Protein AF-A0A9D8DSV6-F1 (afdb_monomer)

Foldseek 3Di:
DDDDDDDDDDDPDPPPDPPPPPPPPPPPPDPDDDDDDDPDDAPEEWEQAACVVVCVVVVH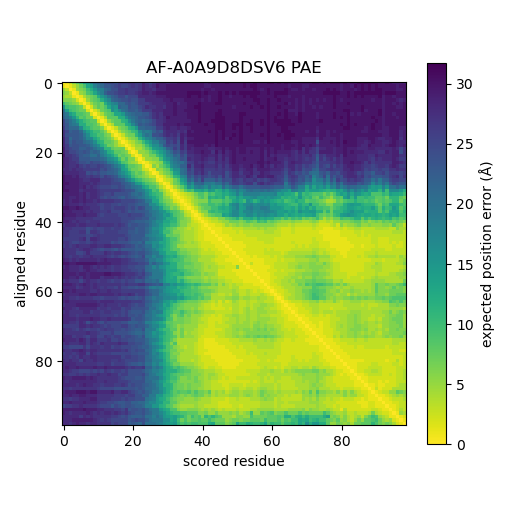DRCGDDPDDDDDPPGHYYYAYCYQAWDDDPPDIAHHGGD

Sec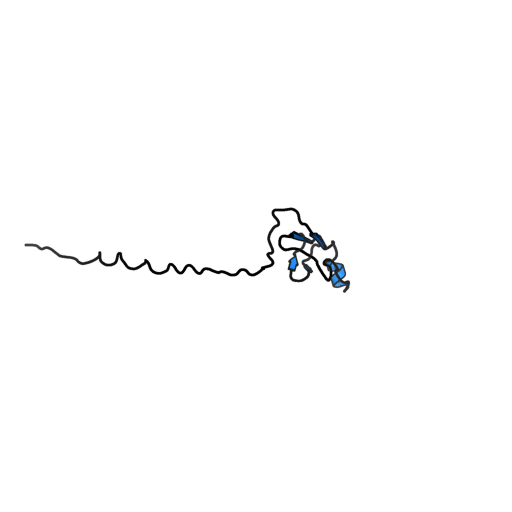ondary structure (DSSP, 8-state):
-------------SS-----------------------SS--SEEEEE-TTHHHHHHTT-----S-SS----TT--EEEEE-SSS-EEETTEEE-TT--

pLDDT: mean 74.99, std 18.42, range [40.0, 94.44]

Structure (mmCIF, N/CA/C/O backbone):
data_AF-A0A9D8DSV6-F1
#
_entry.id   AF-A0A9D8DSV6-F1
#
loop_
_atom_site.group_PDB
_atom_site.id
_atom_site.type_symbol
_atom_site.label_atom_id
_atom_site.label_alt_id
_atom_site.label_comp_id
_atom_site.label_asym_id
_atom_site.label_entity_id
_atom_site.label_seq_id
_atom_site.pdbx_PDB_ins_code
_atom_site.Cartn_x
_atom_site.Cartn_y
_atom_site.Cartn_z
_atom_site.occupancy
_atom_site.B_iso_or_equiv
_atom_site.auth_seq_id
_atom_site.auth_comp_id
_atom_site.auth_asym_id
_atom_site.auth_atom_id
_atom_site.pdbx_PDB_model_num
ATOM 1 N N . MET A 1 1 ? 46.993 32.602 71.306 1.00 40.28 1 MET A N 1
ATOM 2 C CA . MET A 1 1 ? 47.030 32.689 69.825 1.00 40.28 1 MET A CA 1
ATOM 3 C C . MET A 1 1 ? 47.203 31.282 69.268 1.00 40.28 1 MET A C 1
ATOM 5 O O . MET A 1 1 ? 47.972 30.573 69.905 1.00 40.28 1 MET A O 1
ATOM 9 N N . PRO A 1 2 ? 46.601 30.860 68.135 1.00 48.44 2 PRO A N 1
ATOM 10 C CA . PRO A 1 2 ? 45.555 31.458 67.279 1.00 48.44 2 PRO A CA 1
ATOM 11 C C . PRO A 1 2 ? 44.321 30.503 67.102 1.00 48.44 2 PRO A C 1
ATOM 13 O O . PRO A 1 2 ? 44.435 29.292 67.217 1.00 48.44 2 PRO A O 1
ATOM 16 N N . SER A 1 3 ? 43.082 31.009 67.148 1.00 44.53 3 SER A N 1
ATOM 17 C CA . SER A 1 3 ? 42.174 31.362 66.027 1.00 44.53 3 SER A CA 1
ATOM 18 C C . SER A 1 3 ? 41.251 30.236 65.516 1.00 44.53 3 SER A C 1
ATOM 20 O O . SER A 1 3 ? 41.681 29.321 64.820 1.00 44.53 3 SER A O 1
ATOM 22 N N . ALA A 1 4 ? 39.945 30.390 65.766 1.00 51.97 4 ALA A N 1
ATOM 23 C CA . ALA A 1 4 ? 38.886 29.772 64.965 1.00 51.97 4 ALA A CA 1
ATOM 24 C C . ALA A 1 4 ? 38.839 30.385 63.551 1.00 51.97 4 ALA A C 1
ATOM 26 O O . ALA A 1 4 ? 39.269 31.527 63.362 1.00 51.97 4 ALA A O 1
ATOM 27 N N . PRO A 1 5 ? 38.184 29.710 62.591 1.00 50.81 5 PRO A N 1
ATOM 28 C CA . PRO A 1 5 ? 37.123 30.433 61.893 1.00 50.81 5 PRO A CA 1
ATOM 29 C C . PRO A 1 5 ? 35.833 29.622 61.703 1.00 50.81 5 PRO A C 1
ATOM 31 O O . PRO A 1 5 ? 35.817 28.495 61.216 1.00 50.81 5 PRO A O 1
ATOM 34 N N . LYS A 1 6 ? 34.717 30.291 62.006 1.00 49.97 6 LYS A N 1
ATOM 35 C CA . LYS A 1 6 ? 33.372 29.974 61.520 1.00 49.97 6 LYS A CA 1
ATOM 36 C C . LYS A 1 6 ? 33.349 30.122 59.994 1.00 49.97 6 LYS A C 1
ATOM 38 O O . LYS A 1 6 ? 33.529 31.23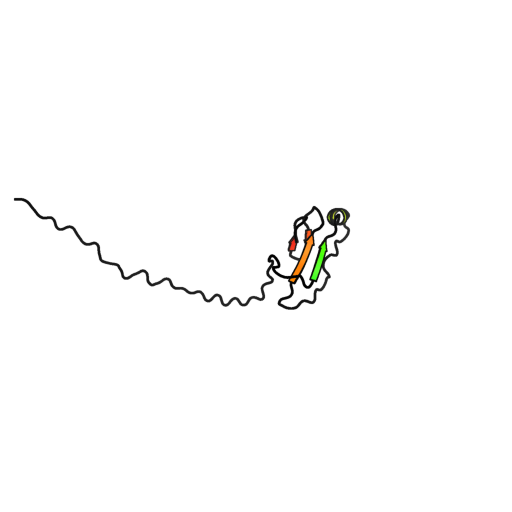2 59.496 1.00 49.97 6 LYS A O 1
ATOM 43 N N . ARG A 1 7 ? 33.044 29.053 59.255 1.00 47.78 7 ARG A N 1
ATOM 44 C CA . ARG A 1 7 ? 32.487 29.145 57.894 1.00 47.78 7 ARG A CA 1
ATOM 45 C C . ARG A 1 7 ? 31.333 28.143 57.786 1.00 47.78 7 ARG A C 1
ATOM 47 O O . ARG A 1 7 ? 31.548 26.949 57.845 1.00 47.78 7 ARG A O 1
ATOM 54 N N . LEU A 1 8 ? 30.086 28.577 57.942 1.00 47.34 8 LEU A N 1
ATOM 55 C CA . LEU A 1 8 ? 29.270 29.296 56.956 1.00 47.34 8 LEU A CA 1
ATOM 56 C C . LEU A 1 8 ? 28.362 28.308 56.201 1.00 47.34 8 LEU A C 1
ATOM 58 O O . LEU A 1 8 ? 28.718 27.783 55.156 1.00 47.34 8 LEU A O 1
ATOM 62 N N . ARG A 1 9 ? 27.154 28.140 56.753 1.00 50.00 9 ARG A N 1
ATOM 63 C CA . ARG A 1 9 ? 25.878 28.194 56.020 1.00 50.00 9 ARG A CA 1
ATOM 64 C C . ARG A 1 9 ? 25.813 27.432 54.688 1.00 50.00 9 ARG A C 1
ATOM 66 O O . ARG A 1 9 ? 25.800 28.083 53.652 1.00 50.00 9 ARG A O 1
ATOM 73 N N . ARG A 1 10 ? 25.656 26.107 54.688 1.00 43.78 10 ARG A N 1
ATOM 74 C CA . ARG A 1 10 ? 25.123 25.379 53.514 1.00 43.78 10 ARG A CA 1
ATOM 75 C C . ARG A 1 10 ? 24.388 24.107 53.928 1.00 43.78 10 ARG A C 1
ATOM 77 O O . ARG A 1 10 ? 24.919 23.019 53.786 1.00 43.78 10 ARG A O 1
ATOM 84 N N . ALA A 1 11 ? 23.180 24.256 54.455 1.00 40.78 11 ALA A N 1
ATOM 85 C CA . ALA A 1 11 ? 22.187 23.179 54.462 1.00 40.78 11 ALA A CA 1
ATOM 86 C C . ALA A 1 11 ? 20.780 23.770 54.664 1.00 40.78 11 ALA A C 1
ATOM 88 O O . ALA A 1 11 ? 20.007 23.318 55.498 1.00 40.78 11 ALA A O 1
ATOM 89 N N . VAL A 1 12 ? 20.474 24.853 53.945 1.00 43.34 12 VAL A N 1
ATOM 90 C CA . VAL A 1 12 ? 19.092 25.295 53.725 1.00 43.34 12 VAL A CA 1
ATOM 91 C C . VAL A 1 12 ? 18.767 24.946 52.279 1.00 43.34 12 VAL A C 1
ATOM 93 O O . VAL A 1 12 ? 19.614 25.158 51.415 1.00 43.34 12 VAL A O 1
ATOM 96 N N . ALA A 1 13 ? 17.542 24.463 52.062 1.00 40.00 13 ALA A N 1
ATOM 97 C CA . ALA A 1 13 ? 16.902 24.124 50.787 1.00 40.00 13 ALA A CA 1
ATOM 98 C C . ALA A 1 13 ? 16.915 22.634 50.393 1.00 40.00 13 ALA A C 1
ATOM 100 O O . ALA A 1 13 ? 17.301 22.271 49.290 1.00 40.00 13 ALA A O 1
ATOM 101 N N . ALA A 1 14 ? 16.390 21.778 51.275 1.00 43.72 14 ALA A N 1
ATOM 102 C CA . ALA A 1 14 ? 15.918 20.432 50.930 1.00 43.72 14 ALA A CA 1
ATOM 103 C C . ALA A 1 14 ? 14.384 20.367 50.706 1.00 43.72 14 ALA A C 1
ATOM 105 O O . ALA A 1 14 ? 13.784 19.321 50.914 1.00 43.72 14 ALA A O 1
ATOM 106 N N . VAL A 1 15 ? 13.712 21.475 50.339 1.00 49.78 15 VAL A N 1
ATOM 107 C CA . VAL A 1 15 ? 12.226 21.555 50.362 1.00 49.78 15 VAL A CA 1
ATOM 108 C C . VAL A 1 15 ? 11.583 22.116 49.075 1.00 49.78 15 VAL A C 1
ATOM 110 O O . VAL A 1 15 ? 10.390 22.375 49.053 1.00 49.78 15 VAL A O 1
ATOM 113 N N . ALA A 1 16 ? 12.289 22.270 47.951 1.00 44.09 16 ALA A N 1
ATOM 114 C CA . ALA A 1 16 ? 11.668 22.892 46.766 1.00 44.09 16 ALA A CA 1
ATOM 115 C C . ALA A 1 16 ? 12.024 22.241 45.422 1.00 44.09 16 ALA A C 1
ATOM 117 O O . ALA A 1 16 ? 12.509 22.912 44.518 1.00 44.09 16 ALA A O 1
ATOM 118 N N . LEU A 1 17 ? 11.738 20.944 45.261 1.00 44.19 17 LEU A N 1
ATOM 119 C CA . LEU A 1 17 ? 11.612 20.353 43.918 1.00 44.19 17 LEU A CA 1
ATOM 120 C C . LEU A 1 17 ? 10.480 19.311 43.822 1.00 44.19 17 LEU A C 1
ATOM 122 O O . LEU A 1 17 ? 10.557 18.355 43.062 1.00 44.19 17 LEU A O 1
ATOM 126 N N . ALA A 1 18 ? 9.413 19.510 44.601 1.00 49.12 18 ALA A N 1
ATOM 127 C CA . ALA A 1 18 ? 8.201 18.684 44.618 1.00 49.12 18 ALA A CA 1
ATOM 128 C C . ALA A 1 18 ? 7.057 19.309 43.792 1.00 49.12 18 ALA A C 1
ATOM 130 O O . ALA A 1 18 ? 5.912 19.338 44.230 1.00 49.12 18 ALA A O 1
ATOM 131 N N . GLY A 1 19 ? 7.364 19.879 42.623 1.00 45.84 19 GLY A N 1
ATOM 132 C CA . GLY A 1 19 ? 6.431 20.777 41.932 1.00 45.84 19 GLY A CA 1
ATOM 133 C C . GLY A 1 19 ? 6.410 20.687 40.414 1.00 45.84 19 GLY A C 1
ATOM 134 O O . GLY A 1 19 ? 6.125 21.694 39.782 1.00 45.84 19 GLY A O 1
ATOM 135 N N . LEU A 1 20 ? 6.717 19.533 39.815 1.00 47.12 20 LEU A N 1
ATOM 136 C CA . LEU A 1 20 ? 6.516 19.346 38.371 1.00 47.12 20 LEU A CA 1
ATOM 137 C C . LEU A 1 20 ? 5.961 17.951 38.036 1.00 47.12 20 LEU A C 1
ATOM 139 O O . LEU A 1 20 ? 6.357 17.309 37.071 1.00 47.12 20 LEU A O 1
ATOM 143 N N . LEU A 1 21 ? 5.017 17.485 38.861 1.00 51.47 21 LEU A N 1
ATOM 144 C CA . LEU A 1 21 ? 4.075 16.420 38.508 1.00 51.47 21 LEU A CA 1
ATOM 145 C C . LEU A 1 21 ? 2.899 17.054 37.747 1.00 51.47 21 LEU A C 1
ATOM 147 O O . LEU A 1 21 ? 1.811 17.250 38.281 1.00 51.47 21 LEU A O 1
ATOM 151 N N . SER A 1 22 ? 3.125 17.421 36.490 1.00 55.59 22 SER A N 1
ATOM 152 C CA . SER A 1 22 ? 2.041 17.693 35.545 1.00 55.59 22 SER A CA 1
ATOM 153 C C . SER A 1 22 ? 1.796 16.411 34.764 1.00 55.59 22 SER A C 1
ATOM 155 O O . SER A 1 22 ? 2.274 16.245 33.645 1.00 55.59 22 SER A O 1
ATOM 157 N N . THR A 1 23 ? 1.087 15.466 35.379 1.00 57.94 23 THR A N 1
ATOM 158 C CA . THR A 1 23 ? 0.481 14.340 34.664 1.00 57.94 23 THR A CA 1
ATOM 159 C C . THR A 1 23 ? -0.532 14.911 33.676 1.00 57.94 23 THR A C 1
ATOM 161 O O . THR A 1 23 ? -1.699 15.115 34.008 1.00 57.94 23 THR A O 1
ATOM 164 N N . GLY A 1 24 ? -0.068 15.231 32.468 1.00 52.28 24 GLY A N 1
ATOM 165 C CA . GLY A 1 24 ? -0.931 15.453 31.324 1.00 52.28 24 GLY A CA 1
ATOM 166 C C . GLY A 1 24 ? -1.642 14.142 31.042 1.00 52.28 24 GLY A C 1
ATOM 167 O O . GLY A 1 24 ? -1.075 13.243 30.426 1.00 52.28 24 GLY A O 1
ATOM 168 N N . VAL A 1 25 ? -2.870 14.011 31.535 1.00 62.44 25 VAL A N 1
ATOM 169 C CA . VAL A 1 25 ? -3.795 12.991 31.053 1.00 62.44 25 VAL A CA 1
ATOM 170 C C . VAL A 1 25 ? -4.114 13.371 29.612 1.00 62.44 25 VAL A C 1
ATOM 172 O O . VAL A 1 25 ? -5.010 14.165 29.338 1.00 62.44 25 VAL A O 1
ATOM 175 N N . ALA A 1 26 ? -3.318 12.846 28.684 1.00 59.69 26 ALA A N 1
ATOM 176 C CA . ALA A 1 26 ? -3.604 12.886 27.263 1.00 59.69 26 ALA A CA 1
ATOM 177 C C . ALA A 1 26 ? -4.742 11.893 26.989 1.00 59.69 26 ALA A C 1
ATOM 179 O O . ALA A 1 26 ? -4.522 10.773 26.538 1.00 59.69 26 ALA A O 1
ATOM 180 N N . CYS A 1 27 ? -5.978 12.289 27.301 1.00 62.38 27 CYS A N 1
ATOM 181 C CA . CYS A 1 27 ? -7.171 11.630 26.772 1.00 62.38 27 CYS A CA 1
ATOM 182 C C . CYS A 1 27 ? -7.321 12.023 25.297 1.00 62.38 27 CYS A C 1
ATOM 184 O O . CYS A 1 27 ? -8.144 12.856 24.933 1.00 62.38 27 CYS A O 1
ATOM 186 N N . GLY A 1 28 ? -6.461 11.456 24.455 1.00 57.44 28 GLY A N 1
ATOM 187 C CA . GLY A 1 28 ? -6.581 11.484 23.005 1.00 57.44 28 GLY A CA 1
ATOM 188 C C . GLY A 1 28 ? -7.047 10.119 22.530 1.00 57.44 28 GLY A C 1
ATOM 189 O O . GLY A 1 28 ? -6.243 9.341 22.031 1.00 57.44 28 GLY A O 1
ATOM 190 N N . GLY A 1 29 ? -8.329 9.809 22.718 1.00 57.38 29 GLY A N 1
ATOM 191 C CA . GLY A 1 29 ? -8.977 8.690 22.033 1.00 57.38 29 GLY A CA 1
ATOM 192 C C . GLY A 1 29 ? -9.223 9.077 20.581 1.00 57.38 29 GLY A C 1
ATOM 193 O O . GLY A 1 29 ? -10.357 9.319 20.191 1.00 57.38 29 GLY A O 1
ATOM 194 N N . ALA A 1 30 ? -8.151 9.260 19.818 1.00 57.78 30 ALA A N 1
ATOM 195 C CA . ALA A 1 30 ? -8.248 9.379 18.379 1.00 57.78 30 ALA A CA 1
ATOM 196 C C . ALA A 1 30 ? -8.208 7.955 17.829 1.00 57.78 30 ALA A C 1
ATOM 198 O O . ALA A 1 30 ? -7.230 7.239 18.072 1.00 57.78 30 ALA A O 1
ATOM 199 N N . ASP A 1 31 ? -9.263 7.557 17.115 1.00 57.62 31 ASP A N 1
ATOM 200 C CA . ASP A 1 31 ? -9.266 6.376 16.254 1.00 57.62 31 ASP A CA 1
ATOM 201 C C . ASP A 1 31 ? -8.172 6.576 15.198 1.00 57.62 31 ASP A C 1
ATOM 203 O O . ASP A 1 31 ? -8.376 7.135 14.122 1.00 57.62 31 ASP A O 1
ATOM 207 N N . THR A 1 32 ? -6.945 6.243 15.580 1.00 61.47 32 THR A N 1
ATOM 208 C CA . THR A 1 32 ? -5.745 6.473 14.790 1.00 61.47 32 THR A CA 1
ATOM 209 C C . THR A 1 32 ? -5.453 5.199 14.035 1.00 61.47 32 THR A C 1
ATOM 211 O O . THR A 1 32 ? -5.222 4.145 14.626 1.00 61.47 32 THR A O 1
ATOM 214 N N . PHE A 1 33 ? -5.456 5.300 12.708 1.00 63.78 33 PHE A N 1
ATOM 215 C CA . PHE A 1 33 ? -4.897 4.258 11.868 1.00 63.78 33 PHE A CA 1
ATOM 216 C C . PHE A 1 33 ? -3.398 4.152 12.179 1.00 63.78 33 PHE A C 1
ATOM 218 O O . PHE A 1 33 ? -2.663 5.138 12.075 1.00 63.78 33 PHE A O 1
ATOM 225 N N . ARG A 1 34 ? -2.947 2.975 12.620 1.00 67.62 34 ARG A N 1
ATOM 226 C CA . ARG A 1 34 ? -1.552 2.717 12.992 1.00 67.62 34 ARG A CA 1
ATOM 227 C C . ARG A 1 34 ? -0.915 1.820 11.944 1.00 67.62 34 ARG A C 1
ATOM 229 O O . ARG A 1 34 ? -1.395 0.720 11.713 1.00 67.62 34 ARG A O 1
ATOM 236 N N . VAL A 1 35 ? 0.200 2.272 11.379 1.00 71.12 35 VAL A N 1
ATOM 237 C CA . VAL A 1 35 ? 1.099 1.418 10.596 1.00 71.12 35 VAL A CA 1
ATOM 238 C C . VAL A 1 35 ? 2.089 0.792 11.576 1.00 71.12 35 VAL A C 1
ATOM 240 O O . VAL A 1 35 ? 2.816 1.511 12.264 1.00 71.12 35 VAL A O 1
ATOM 243 N N . ALA A 1 36 ? 2.076 -0.531 11.700 1.00 70.69 36 ALA A N 1
ATOM 244 C CA . ALA A 1 36 ? 2.969 -1.288 12.569 1.00 70.69 36 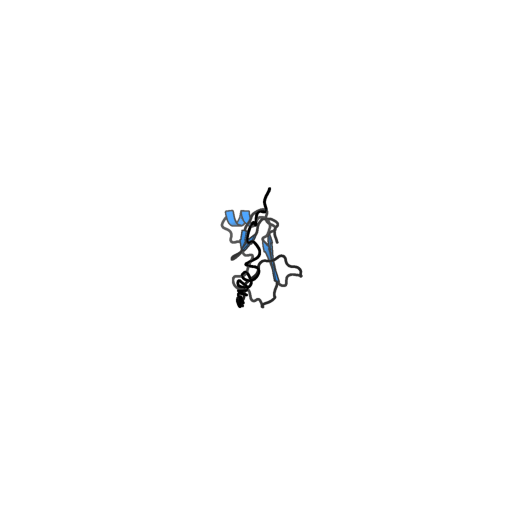ALA A CA 1
ATOM 245 C C . ALA A 1 36 ? 3.259 -2.652 11.938 1.00 70.69 36 ALA A C 1
ATOM 247 O O . ALA A 1 36 ? 2.441 -3.152 11.168 1.00 70.69 36 ALA A O 1
ATOM 248 N N . ALA A 1 37 ? 4.396 -3.255 12.296 1.00 67.25 37 ALA A N 1
ATOM 249 C CA . ALA A 1 37 ? 4.645 -4.653 11.971 1.00 67.25 37 ALA A CA 1
ATOM 250 C C . ALA A 1 37 ? 3.526 -5.509 12.582 1.00 67.25 37 ALA A C 1
ATOM 252 O O . ALA A 1 37 ? 3.177 -5.339 13.754 1.00 67.25 37 ALA A O 1
ATOM 253 N N . ALA A 1 38 ? 2.925 -6.375 11.771 1.00 66.00 38 ALA A N 1
ATOM 254 C CA . ALA A 1 38 ? 1.840 -7.222 12.225 1.00 66.00 38 ALA A CA 1
ATOM 255 C C . ALA A 1 38 ? 2.407 -8.412 13.013 1.00 66.00 38 ALA A C 1
ATOM 257 O O . ALA A 1 38 ? 3.057 -9.290 12.454 1.00 66.00 38 ALA A O 1
ATOM 258 N N . ASP A 1 39 ? 2.117 -8.468 14.315 1.00 72.12 39 ASP A N 1
ATOM 259 C CA . ASP A 1 39 ? 2.442 -9.624 15.170 1.00 72.12 39 ASP A CA 1
ATOM 260 C C . ASP A 1 39 ? 1.442 -10.790 14.995 1.00 72.12 39 ASP A C 1
ATOM 262 O O . ASP A 1 39 ? 1.532 -11.819 15.668 1.00 72.12 39 ASP A O 1
ATOM 266 N N . ARG A 1 40 ? 0.449 -10.621 14.114 1.00 81.38 40 ARG A N 1
ATOM 267 C CA . ARG A 1 40 ? -0.614 -11.586 13.820 1.00 81.38 40 ARG A CA 1
ATOM 268 C C . ARG A 1 40 ? -0.879 -11.663 12.321 1.00 81.38 40 ARG A C 1
ATOM 270 O O . ARG A 1 40 ? -0.545 -10.742 11.585 1.00 81.38 40 ARG A O 1
ATOM 277 N N . GLU A 1 41 ? -1.530 -12.739 11.893 1.00 87.25 41 GLU A N 1
ATOM 278 C CA . GLU A 1 41 ? -1.923 -12.916 10.496 1.00 87.25 41 GLU A CA 1
ATOM 279 C C . GLU A 1 41 ? -2.866 -11.794 10.022 1.00 87.25 41 GLU A C 1
ATOM 281 O O . GLU A 1 41 ? -3.727 -11.337 10.783 1.00 87.25 41 GLU A O 1
ATOM 286 N N . ALA A 1 42 ? -2.672 -11.347 8.777 1.00 90.44 42 ALA A N 1
ATOM 287 C CA . ALA A 1 42 ? -3.475 -10.309 8.146 1.00 90.44 42 ALA A CA 1
ATOM 288 C C . ALA A 1 42 ? -4.849 -10.830 7.714 1.00 90.44 42 ALA A C 1
ATOM 290 O O . ALA A 1 42 ? -4.959 -11.900 7.112 1.00 90.44 42 ALA A O 1
ATOM 291 N N . ASP A 1 43 ? -5.884 -10.035 7.977 1.00 93.31 43 ASP A N 1
ATOM 292 C CA . ASP A 1 43 ? -7.262 -10.332 7.578 1.00 93.31 43 ASP A CA 1
ATOM 293 C C . ASP A 1 43 ? -7.485 -10.003 6.095 1.00 93.31 43 ASP A C 1
ATOM 295 O O . ASP A 1 43 ? -8.262 -10.664 5.406 1.00 93.31 43 ASP A O 1
ATOM 299 N N . LEU A 1 44 ? -6.767 -8.994 5.591 1.00 92.44 44 LEU A N 1
ATOM 300 C CA . LEU A 1 44 ? -6.794 -8.558 4.199 1.00 92.44 44 LEU A CA 1
ATOM 301 C C . LEU A 1 44 ? -5.366 -8.424 3.678 1.00 92.44 44 LEU A C 1
ATOM 303 O O . LEU A 1 44 ? -4.524 -7.798 4.319 1.00 92.44 44 LEU A O 1
ATOM 307 N N . ARG A 1 45 ? -5.105 -8.999 2.501 1.00 92.75 45 ARG A N 1
ATOM 308 C CA . ARG A 1 45 ? -3.787 -8.983 1.859 1.00 92.75 45 ARG A CA 1
ATOM 309 C C . ARG A 1 45 ? -3.878 -8.411 0.457 1.00 92.75 45 ARG A C 1
ATOM 311 O O . ARG A 1 45 ? -4.681 -8.876 -0.351 1.00 92.75 45 ARG A O 1
ATOM 318 N N . PHE A 1 46 ? -2.997 -7.468 0.165 1.00 92.69 46 PHE A N 1
ATOM 319 C CA . PHE A 1 46 ? -2.839 -6.863 -1.148 1.00 92.69 46 PHE A CA 1
ATOM 320 C C . PHE A 1 46 ? -1.385 -6.989 -1.589 1.00 92.69 46 PHE A C 1
ATOM 322 O O . PHE A 1 46 ? -0.469 -6.861 -0.779 1.00 92.69 46 PHE A O 1
ATOM 329 N N . VAL A 1 47 ? -1.16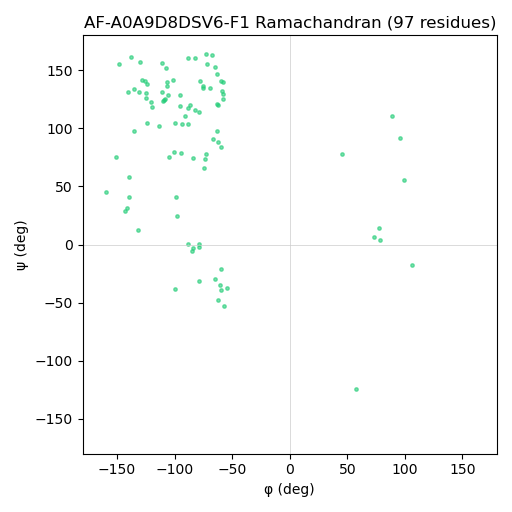8 -7.274 -2.871 1.00 93.50 47 VAL A N 1
ATOM 330 C CA . VAL A 1 47 ? 0.173 -7.478 -3.425 1.00 93.50 47 VAL A CA 1
ATOM 331 C C . VAL A 1 47 ? 0.372 -6.528 -4.590 1.00 93.50 47 VAL A C 1
ATOM 333 O O . VAL A 1 47 ? -0.420 -6.531 -5.531 1.00 93.50 47 VAL A O 1
ATOM 336 N N . ILE A 1 48 ? 1.445 -5.744 -4.538 1.00 93.25 48 ILE A N 1
ATOM 337 C CA . ILE A 1 48 ? 1.938 -4.994 -5.691 1.00 93.25 48 ILE A CA 1
ATOM 338 C C . ILE A 1 48 ? 2.788 -5.964 -6.517 1.00 93.25 48 ILE A C 1
ATOM 340 O O . ILE A 1 48 ? 3.785 -6.463 -5.992 1.00 93.25 48 ILE A O 1
ATOM 344 N N . PRO A 1 49 ? 2.393 -6.296 -7.758 1.00 92.94 49 PRO A N 1
ATOM 345 C CA . PRO A 1 49 ? 3.091 -7.305 -8.541 1.00 92.94 49 PRO A CA 1
ATOM 346 C C . PRO A 1 49 ? 4.456 -6.798 -9.036 1.00 92.94 49 PRO A C 1
ATOM 348 O O . PRO A 1 49 ? 4.628 -5.592 -9.236 1.00 92.94 49 PRO A O 1
ATOM 351 N N . PRO A 1 50 ? 5.410 -7.704 -9.316 1.00 93.94 50 PRO A N 1
ATOM 352 C CA . PRO A 1 50 ? 6.654 -7.328 -9.978 1.00 93.94 50 PRO A CA 1
ATOM 353 C C . PRO A 1 50 ? 6.365 -6.678 -11.336 1.00 93.94 50 PRO A C 1
ATOM 355 O O . PRO A 1 50 ? 5.468 -7.111 -12.065 1.00 93.94 50 PRO A O 1
ATOM 358 N N . GLY A 1 51 ? 7.115 -5.630 -11.679 1.00 92.44 51 GLY A N 1
ATOM 359 C CA . GLY A 1 51 ? 6.914 -4.868 -12.913 1.00 92.44 51 GLY A CA 1
ATOM 360 C C . GLY A 1 51 ? 5.748 -3.875 -12.856 1.00 92.44 51 GLY A C 1
ATOM 361 O O . GLY A 1 51 ? 5.477 -3.206 -13.857 1.00 92.44 51 GLY A O 1
ATOM 362 N N . ALA A 1 52 ? 5.078 -3.719 -11.704 1.00 92.31 52 ALA A N 1
ATOM 363 C CA . ALA A 1 52 ? 4.088 -2.658 -11.489 1.00 92.31 52 ALA A CA 1
ATOM 364 C C . ALA A 1 52 ? 4.681 -1.279 -11.791 1.00 92.31 52 ALA A C 1
ATOM 366 O O . ALA A 1 52 ? 4.030 -0.422 -12.384 1.00 92.31 52 ALA A O 1
ATOM 367 N N . GLY A 1 53 ? 5.948 -1.080 -11.452 1.00 90.00 53 GLY A N 1
ATOM 368 C CA . GLY A 1 53 ? 6.688 0.103 -11.813 1.00 90.00 53 GLY A CA 1
ATOM 369 C C . GLY A 1 53 ? 6.738 0.352 -13.318 1.00 90.00 53 GLY A C 1
ATOM 370 O O . GLY A 1 53 ? 6.366 1.423 -13.791 1.00 90.00 53 GLY A O 1
ATOM 371 N N . GLU A 1 54 ? 7.160 -0.641 -14.087 1.00 93.31 54 GLU A N 1
ATOM 372 C CA . GLU A 1 54 ? 7.219 -0.509 -15.542 1.00 93.31 54 GLU A CA 1
ATOM 373 C C . GLU A 1 54 ? 5.832 -0.228 -16.137 1.00 93.31 54 GLU A C 1
ATOM 375 O O . GLU A 1 54 ? 5.721 0.531 -17.098 1.00 93.31 54 GLU A O 1
ATOM 380 N N . ALA A 1 55 ? 4.773 -0.806 -15.560 1.00 89.56 55 ALA A N 1
ATOM 381 C CA . ALA A 1 55 ? 3.390 -0.505 -15.923 1.00 89.56 55 ALA A CA 1
ATOM 382 C C . ALA A 1 55 ? 3.036 0.966 -15.654 1.00 89.56 55 ALA A C 1
ATOM 384 O O . ALA A 1 55 ? 2.556 1.657 -16.556 1.00 89.56 55 ALA A O 1
ATOM 385 N N . ALA A 1 56 ? 3.374 1.486 -14.472 1.00 88.12 56 ALA A N 1
ATOM 386 C CA . ALA A 1 56 ? 3.176 2.896 -14.145 1.00 88.12 56 ALA A CA 1
ATOM 387 C C . ALA A 1 56 ? 3.935 3.838 -15.091 1.00 88.12 56 ALA A C 1
ATOM 389 O O . ALA A 1 56 ? 3.382 4.855 -15.510 1.00 88.12 56 ALA A O 1
ATOM 390 N N . ASP A 1 57 ? 5.164 3.494 -15.487 1.00 90.50 57 ASP A N 1
ATOM 391 C CA . ASP A 1 57 ? 5.952 4.298 -16.434 1.00 90.50 57 ASP A CA 1
ATOM 392 C C . ASP A 1 57 ? 5.306 4.350 -17.826 1.00 90.50 57 ASP A C 1
ATOM 394 O O . ASP A 1 57 ? 5.432 5.345 -18.543 1.00 90.50 57 ASP A O 1
ATOM 398 N N . ARG A 1 58 ? 4.577 3.293 -18.204 1.00 93.88 58 ARG A N 1
ATOM 399 C CA . ARG A 1 58 ? 3.756 3.246 -19.425 1.00 93.88 58 ARG A CA 1
ATOM 400 C C . ARG A 1 58 ? 2.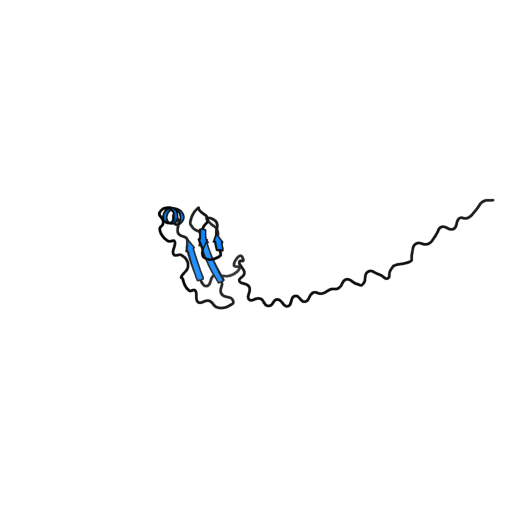418 3.978 -19.281 1.00 93.88 58 ARG A C 1
ATOM 402 O O . ARG A 1 58 ? 1.670 4.063 -20.253 1.00 93.88 58 ARG A O 1
ATOM 409 N N . GLY A 1 59 ? 2.113 4.519 -18.102 1.00 89.69 59 GLY A N 1
ATOM 410 C CA . GLY A 1 59 ? 0.835 5.156 -17.788 1.00 89.69 59 GLY A CA 1
ATOM 411 C C . GLY A 1 59 ? -0.299 4.163 -17.520 1.00 89.69 59 GLY A C 1
ATOM 412 O O . GLY A 1 59 ? -1.463 4.56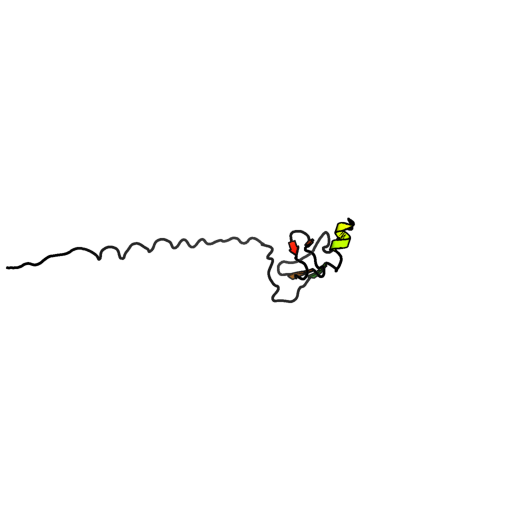3 -17.520 1.00 89.69 59 GLY A O 1
ATOM 413 N N . GLU A 1 60 ? 0.013 2.881 -17.310 1.00 88.44 60 GLU A N 1
ATOM 414 C CA . GLU A 1 60 ? -0.972 1.882 -16.900 1.00 88.44 60 GLU A CA 1
ATOM 415 C C . GLU A 1 60 ? -1.300 2.070 -15.407 1.00 88.44 60 GLU A C 1
ATOM 417 O O . GLU A 1 60 ? -0.392 2.257 -14.589 1.00 88.44 60 GLU A O 1
ATOM 422 N N . PRO A 1 61 ? -2.585 2.040 -15.015 1.00 81.06 61 PRO A N 1
ATOM 423 C CA . PRO A 1 61 ? -2.963 2.163 -13.615 1.00 81.06 61 PRO A CA 1
ATOM 424 C C . PRO A 1 61 ? -2.552 0.913 -12.826 1.00 81.06 61 PRO A C 1
ATOM 426 O O . PRO A 1 61 ? -2.823 -0.213 -13.240 1.00 81.06 61 PRO A O 1
ATOM 429 N N . ILE A 1 62 ? -1.953 1.118 -11.651 1.00 79.44 62 ILE A N 1
ATOM 430 C CA . ILE A 1 62 ? -1.718 0.055 -10.668 1.00 79.44 62 ILE A CA 1
ATOM 431 C C . ILE A 1 62 ? -2.955 -0.033 -9.762 1.00 79.44 62 ILE A C 1
ATOM 433 O O . ILE A 1 62 ? -3.139 0.806 -8.880 1.00 79.44 62 ILE A O 1
ATOM 437 N N . ASP A 1 63 ? -3.802 -1.041 -9.976 1.00 81.75 63 ASP A N 1
ATOM 438 C CA . ASP A 1 63 ? -5.029 -1.269 -9.197 1.00 81.75 63 ASP A CA 1
ATOM 439 C C . ASP A 1 63 ? -4.813 -2.371 -8.146 1.00 81.75 63 ASP A C 1
ATOM 441 O O . ASP A 1 63 ? -5.110 -3.545 -8.366 1.00 81.75 63 ASP A O 1
ATOM 445 N N . VAL A 1 64 ? -4.183 -2.001 -7.025 1.00 85.94 64 VAL A N 1
ATOM 446 C CA . VAL A 1 64 ? -3.852 -2.929 -5.922 1.00 85.94 64 VAL A CA 1
ATOM 447 C C . VAL A 1 64 ? -4.855 -2.829 -4.775 1.00 85.94 64 VAL A C 1
ATOM 449 O O . VAL A 1 64 ? -5.204 -3.847 -4.180 1.00 85.94 64 VAL A O 1
ATOM 452 N N . LEU A 1 65 ? -5.323 -1.617 -4.458 1.00 87.56 65 LEU A N 1
ATOM 453 C CA . LEU A 1 65 ? -6.343 -1.387 -3.437 1.00 87.56 65 LEU A CA 1
ATOM 454 C C . LEU A 1 65 ? -7.676 -1.021 -4.088 1.00 87.56 65 LEU A C 1
ATOM 456 O O . LEU A 1 65 ? -7.698 -0.147 -4.954 1.00 87.56 65 LEU A O 1
ATOM 460 N N . PRO A 1 66 ? -8.796 -1.592 -3.615 1.00 87.25 66 PRO A N 1
ATOM 461 C CA . PRO A 1 66 ? -10.105 -1.218 -4.116 1.00 87.25 66 PRO A CA 1
ATOM 462 C C . PRO A 1 66 ? -10.422 0.242 -3.774 1.00 87.25 66 PRO A C 1
ATOM 464 O O . PRO A 1 66 ? -10.008 0.770 -2.741 1.00 87.25 66 PRO A O 1
ATOM 467 N N . ALA A 1 67 ? -11.260 0.872 -4.599 1.00 86.94 67 ALA A N 1
ATOM 468 C CA . ALA A 1 67 ? -11.741 2.237 -4.366 1.00 86.94 67 ALA A CA 1
ATOM 469 C C . ALA A 1 67 ? -12.517 2.399 -3.044 1.00 86.94 67 ALA A C 1
ATOM 471 O O . ALA A 1 67 ? -12.687 3.508 -2.539 1.00 86.94 67 ALA A O 1
ATOM 472 N N . THR A 1 68 ? -13.036 1.306 -2.488 1.00 89.50 68 THR A N 1
ATOM 473 C CA . THR A 1 68 ? -13.709 1.278 -1.190 1.00 89.50 68 THR A CA 1
ATOM 474 C C . THR A 1 68 ? -13.300 0.013 -0.458 1.00 89.50 68 THR A C 1
ATOM 476 O O . THR A 1 68 ? -13.356 -1.077 -1.024 1.00 89.50 68 THR A O 1
ATOM 479 N N . LEU A 1 69 ? -12.898 0.170 0.800 1.00 88.69 69 LEU A N 1
ATOM 480 C CA . LEU A 1 69 ? -12.493 -0.923 1.667 1.00 88.69 69 LEU A CA 1
ATOM 481 C C . LEU A 1 69 ? -13.425 -0.959 2.883 1.00 88.69 69 LEU A C 1
ATOM 483 O O . LEU A 1 69 ? -13.503 0.017 3.626 1.00 88.69 69 LEU A O 1
ATOM 487 N N . ASP A 1 70 ? -14.147 -2.066 3.056 1.00 91.62 70 ASP A N 1
ATOM 488 C CA . ASP A 1 70 ? -15.010 -2.306 4.217 1.00 91.62 70 ASP A CA 1
ATOM 489 C C . ASP A 1 70 ? -14.214 -3.089 5.268 1.00 91.62 70 ASP A C 1
ATOM 491 O O . ASP A 1 70 ? -13.952 -4.280 5.097 1.00 91.62 70 ASP A O 1
ATOM 495 N N . VAL A 1 71 ? -13.771 -2.391 6.316 1.00 91.44 71 VAL A N 1
ATOM 496 C CA . VAL A 1 71 ? -12.976 -2.948 7.420 1.00 91.44 71 VAL A CA 1
ATOM 497 C C . VAL A 1 71 ? -13.565 -2.578 8.768 1.00 91.44 7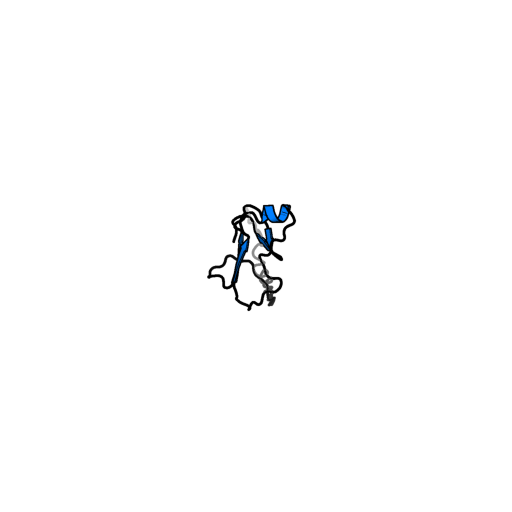1 VAL A C 1
ATOM 499 O O . VAL A 1 71 ? -14.253 -1.565 8.927 1.00 91.44 71 VAL A O 1
ATOM 502 N N . ARG A 1 72 ? -13.243 -3.383 9.774 1.00 92.62 72 ARG A N 1
ATOM 503 C CA . ARG A 1 72 ? -13.618 -3.166 11.169 1.00 92.62 72 ARG A CA 1
ATOM 504 C C . ARG A 1 72 ? -12.406 -2.734 11.980 1.00 92.62 72 ARG A C 1
ATOM 506 O O . ARG A 1 72 ? -11.265 -3.086 11.690 1.00 92.62 72 ARG A O 1
ATOM 513 N N . VAL A 1 73 ? -12.661 -1.973 13.043 1.00 89.69 73 VAL A N 1
ATOM 514 C CA . VAL A 1 73 ? -11.614 -1.638 14.012 1.00 89.69 73 VAL A CA 1
ATOM 515 C C . VAL A 1 73 ? -11.045 -2.930 14.582 1.00 89.69 73 VAL A C 1
ATOM 517 O O . VAL A 1 73 ? -11.779 -3.759 15.118 1.00 89.69 73 VAL A O 1
ATOM 520 N N . GLY A 1 74 ? -9.728 -3.059 14.478 1.00 89.25 74 GLY A N 1
ATOM 521 C CA . GLY A 1 74 ? -9.001 -4.242 14.900 1.00 89.25 74 GLY A CA 1
ATOM 522 C C . GLY A 1 74 ? -8.515 -5.105 13.745 1.00 89.25 74 GLY A C 1
ATOM 523 O O . GLY A 1 74 ? -7.587 -5.862 14.003 1.00 89.25 74 GLY A O 1
ATOM 524 N N . ASP A 1 75 ? -9.047 -4.968 12.524 1.00 90.88 75 ASP A N 1
ATOM 525 C CA . ASP A 1 75 ? -8.570 -5.696 11.339 1.00 90.88 75 ASP A CA 1
ATOM 526 C C . ASP A 1 75 ? -7.119 -5.313 10.995 1.00 90.88 75 ASP A C 1
ATOM 528 O O . ASP A 1 75 ? -6.688 -4.174 11.197 1.00 90.88 75 ASP A O 1
ATOM 532 N N . VAL A 1 76 ? -6.358 -6.271 10.465 1.00 90.25 76 VAL A N 1
ATOM 533 C CA . VAL A 1 76 ? -4.989 -6.075 9.978 1.00 90.25 76 VAL A CA 1
ATOM 534 C C . VAL A 1 76 ? -4.988 -6.181 8.464 1.00 90.25 76 VAL A C 1
ATOM 536 O O . VAL A 1 76 ? -5.393 -7.195 7.892 1.00 90.25 76 VAL A O 1
ATOM 539 N N . ILE A 1 77 ? -4.497 -5.121 7.831 1.00 90.25 77 ILE A N 1
ATOM 540 C CA . ILE A 1 77 ? -4.293 -5.039 6.390 1.00 90.25 77 ILE A CA 1
ATOM 541 C C . ILE A 1 77 ? -2.797 -5.154 6.126 1.00 90.25 77 ILE A C 1
ATOM 543 O O . ILE A 1 77 ? -2.007 -4.405 6.698 1.00 90.25 77 ILE A O 1
ATOM 547 N N . GLU A 1 78 ? -2.429 -6.065 5.237 1.00 91.38 78 GLU A N 1
ATOM 548 C CA . GLU A 1 78 ? -1.067 -6.253 4.752 1.00 91.38 78 GLU A CA 1
ATOM 549 C C . GLU A 1 78 ? -0.986 -5.820 3.289 1.00 91.38 78 GLU A C 1
ATOM 551 O O . GLU A 1 78 ? -1.812 -6.226 2.464 1.00 91.38 78 GLU A O 1
ATOM 556 N N . ILE A 1 79 ? 0.010 -4.997 2.964 1.00 91.12 79 ILE A N 1
ATOM 557 C CA . ILE A 1 79 ? 0.297 -4.598 1.589 1.00 91.12 79 ILE A CA 1
ATOM 558 C C . ILE A 1 79 ? 1.749 -4.965 1.299 1.00 91.12 79 ILE A C 1
ATOM 560 O O . ILE A 1 79 ? 2.671 -4.287 1.737 1.00 91.12 79 ILE A O 1
ATOM 564 N N . ARG A 1 80 ? 1.949 -6.041 0.541 1.00 92.00 80 ARG A N 1
ATOM 565 C CA . ARG A 1 80 ? 3.277 -6.543 0.186 1.00 92.00 80 ARG A CA 1
ATOM 566 C C . ARG A 1 80 ? 3.701 -6.014 -1.174 1.00 92.00 80 ARG A C 1
ATOM 568 O O . ARG A 1 80 ? 2.965 -6.160 -2.151 1.00 92.00 80 ARG A O 1
ATOM 575 N N . ASN A 1 81 ? 4.890 -5.433 -1.249 1.00 93.19 81 ASN A N 1
ATOM 576 C CA . ASN A 1 81 ? 5.449 -4.962 -2.505 1.00 93.19 81 ASN A CA 1
ATOM 577 C C . ASN A 1 81 ? 6.457 -5.965 -3.074 1.00 93.19 81 ASN A C 1
ATOM 579 O O . ASN A 1 81 ? 7.591 -6.034 -2.604 1.00 93.19 81 ASN A O 1
ATOM 583 N N . ASP A 1 82 ? 6.049 -6.710 -4.103 1.00 94.44 82 ASP A N 1
ATOM 584 C CA . ASP A 1 82 ? 6.923 -7.653 -4.815 1.00 94.44 82 ASP A CA 1
ATOM 585 C C . ASP A 1 82 ? 7.684 -7.007 -5.973 1.00 94.44 82 ASP A C 1
ATOM 587 O O . ASP A 1 82 ? 8.445 -7.684 -6.667 1.00 94.44 82 ASP A O 1
ATOM 591 N N . ASP A 1 83 ? 7.479 -5.712 -6.197 1.00 93.75 83 ASP A N 1
ATOM 592 C CA . ASP A 1 83 ? 8.260 -4.944 -7.149 1.00 93.75 83 ASP A CA 1
ATOM 593 C C . ASP A 1 83 ? 9.590 -4.491 -6.535 1.00 93.75 83 ASP A C 1
ATOM 595 O O . ASP A 1 83 ? 9.756 -4.418 -5.314 1.00 93.75 83 ASP A O 1
ATOM 599 N N . ASP A 1 84 ? 10.554 -4.147 -7.384 1.00 92.50 84 ASP A N 1
ATOM 600 C CA . ASP A 1 84 ? 11.854 -3.632 -6.939 1.00 92.50 84 ASP A CA 1
ATOM 601 C C . ASP A 1 84 ? 11.842 -2.114 -6.681 1.00 92.50 84 ASP A C 1
ATOM 603 O O . ASP A 1 84 ? 12.800 -1.553 -6.137 1.00 92.50 84 ASP A O 1
ATOM 607 N N . ARG A 1 85 ? 10.730 -1.443 -7.000 1.00 91.00 85 ARG A N 1
ATOM 608 C CA . ARG A 1 85 ? 10.547 0.006 -6.846 1.00 91.00 85 ARG A CA 1
ATOM 609 C C . ARG A 1 85 ? 9.547 0.338 -5.750 1.00 91.00 85 ARG A C 1
ATOM 611 O O . ARG A 1 85 ? 8.683 -0.456 -5.395 1.00 91.00 85 ARG A O 1
ATOM 618 N N . GLY A 1 86 ? 9.675 1.544 -5.202 1.00 90.38 86 GLY A N 1
ATOM 619 C CA . GLY A 1 86 ? 8.730 2.054 -4.216 1.00 90.38 86 GLY A CA 1
ATOM 620 C C . GLY A 1 86 ? 7.435 2.545 -4.857 1.00 90.38 86 GLY A C 1
ATOM 621 O O . GLY A 1 86 ? 7.474 3.205 -5.896 1.00 90.38 86 GLY A O 1
ATOM 622 N N . HIS A 1 87 ? 6.309 2.272 -4.203 1.00 89.69 87 HIS A N 1
ATOM 623 C CA . HIS A 1 87 ? 4.973 2.593 -4.703 1.00 89.69 87 HIS A CA 1
ATOM 624 C C . HIS A 1 87 ? 4.153 3.362 -3.673 1.00 89.69 87 HIS A C 1
ATOM 626 O O . HIS A 1 87 ? 4.215 3.079 -2.475 1.00 89.69 87 HIS A O 1
ATOM 632 N N . LEU A 1 88 ? 3.369 4.331 -4.153 1.00 87.38 88 LEU A N 1
ATOM 633 C CA . LEU A 1 88 ? 2.355 5.011 -3.353 1.00 87.38 88 LEU A CA 1
ATOM 634 C C . LEU A 1 88 ? 1.029 4.257 -3.505 1.00 87.38 88 LEU A C 1
ATOM 636 O O . LEU A 1 88 ? 0.412 4.285 -4.568 1.00 87.38 88 LEU A O 1
ATOM 640 N N . VAL A 1 89 ? 0.590 3.602 -2.438 1.00 85.06 89 VAL A N 1
ATOM 641 C CA . VAL A 1 89 ? -0.665 2.856 -2.383 1.00 85.06 89 VAL A CA 1
ATOM 642 C C . VAL A 1 89 ? -1.599 3.552 -1.399 1.00 85.06 89 VAL A C 1
ATOM 644 O O . VAL A 1 89 ? -1.440 3.469 -0.179 1.00 85.06 89 VAL A O 1
ATOM 647 N N . GLY A 1 90 ? -2.565 4.297 -1.941 1.00 81.69 90 GLY A N 1
ATOM 648 C CA . GLY A 1 90 ? -3.409 5.186 -1.144 1.00 81.69 90 GLY A CA 1
ATOM 649 C C . GLY A 1 90 ? -2.550 6.208 -0.377 1.00 81.69 90 GLY A C 1
ATOM 650 O O . GLY A 1 90 ? -1.778 6.933 -1.004 1.00 81.69 90 GLY A O 1
ATOM 651 N N . PRO A 1 91 ? -2.659 6.295 0.963 1.00 81.88 91 PRO A N 1
ATOM 652 C CA . PRO A 1 91 ? -1.824 7.183 1.772 1.00 81.88 91 PRO A CA 1
ATOM 653 C C . PRO A 1 91 ? -0.451 6.588 2.144 1.00 81.88 91 PRO A C 1
ATOM 655 O O . PRO A 1 91 ? 0.336 7.269 2.804 1.00 81.88 91 PRO A O 1
ATOM 658 N N 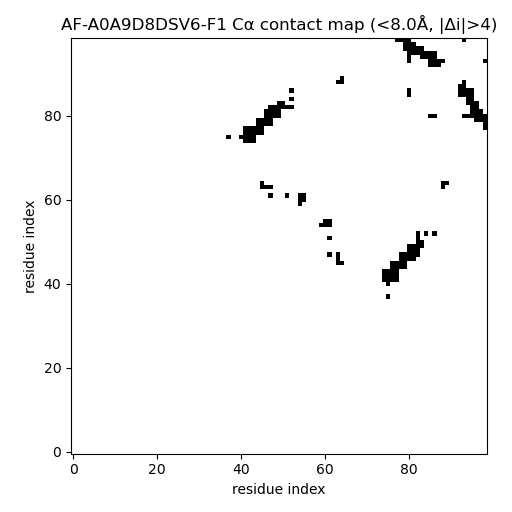. PHE A 1 92 ? -0.156 5.336 1.779 1.00 85.38 92 PHE A N 1
ATOM 659 C CA . PHE A 1 92 ? 1.053 4.628 2.206 1.00 85.38 92 PHE A CA 1
ATOM 660 C C . PHE A 1 92 ? 2.108 4.621 1.107 1.00 85.38 92 PHE A C 1
ATOM 662 O O . PHE A 1 92 ? 1.796 4.441 -0.066 1.00 85.38 92 PHE A O 1
ATOM 669 N N . PHE A 1 93 ? 3.370 4.778 1.493 1.00 87.50 93 PHE A N 1
ATOM 670 C CA . PHE A 1 93 ? 4.500 4.544 0.604 1.00 87.50 93 PHE A CA 1
ATOM 671 C C . PHE A 1 93 ? 5.229 3.281 1.053 1.00 87.50 93 PHE A C 1
ATOM 673 O O . PHE A 1 93 ? 5.643 3.203 2.210 1.00 87.50 93 PHE A O 1
ATOM 680 N N . ILE A 1 94 ? 5.386 2.321 0.143 1.00 88.62 94 ILE A N 1
ATOM 681 C CA . ILE A 1 94 ? 5.961 0.999 0.423 1.00 88.62 94 ILE A CA 1
ATOM 682 C C . ILE A 1 94 ? 7.188 0.829 -0.461 1.00 88.62 94 ILE A C 1
ATOM 684 O O . ILE A 1 94 ? 7.075 0.954 -1.683 1.00 88.62 94 ILE A O 1
ATOM 688 N N . ARG A 1 95 ? 8.371 0.584 0.118 1.00 87.69 95 ARG A N 1
ATOM 689 C CA . ARG A 1 95 ? 9.578 0.351 -0.697 1.00 87.69 95 ARG A CA 1
ATOM 690 C C . ARG A 1 95 ? 9.512 -1.021 -1.366 1.00 87.69 95 ARG A C 1
ATOM 692 O O . ARG A 1 95 ? 8.701 -1.862 -0.990 1.00 87.69 95 ARG A O 1
ATOM 699 N N . GLY A 1 96 ? 10.352 -1.234 -2.376 1.00 85.19 96 GLY A N 1
ATOM 700 C CA . GLY A 1 96 ? 10.466 -2.541 -3.022 1.00 85.19 96 GLY A CA 1
ATOM 701 C C . GLY A 1 96 ? 10.875 -3.615 -2.014 1.00 85.19 96 GLY A C 1
ATOM 702 O O . GLY A 1 96 ? 11.789 -3.392 -1.216 1.00 85.19 96 GLY A O 1
ATOM 703 N N . GLY A 1 97 ? 10.177 -4.748 -2.022 1.00 78.56 97 GLY A N 1
ATOM 704 C CA . GLY A 1 97 ? 10.409 -5.865 -1.105 1.00 78.56 97 GLY A CA 1
ATOM 705 C C . GLY A 1 97 ? 9.956 -5.652 0.346 1.00 78.56 97 GLY A C 1
ATOM 706 O O . GLY A 1 97 ? 10.248 -6.504 1.185 1.00 78.56 97 GLY A O 1
ATOM 707 N N . GLU A 1 98 ? 9.277 -4.546 0.673 1.00 80.06 98 GLU A N 1
ATOM 708 C CA . GLU A 1 98 ? 8.692 -4.320 2.006 1.00 80.06 98 GLU A CA 1
ATOM 709 C C . GLU A 1 98 ? 7.260 -4.885 2.110 1.00 80.06 98 GLU A C 1
ATOM 711 O O . GLU A 1 98 ? 6.592 -5.168 1.110 1.00 80.06 98 GLU A O 1
ATOM 716 N N . THR A 1 99 ? 6.802 -5.091 3.348 1.00 74.50 99 THR A N 1
ATOM 717 C CA . THR A 1 99 ? 5.458 -5.573 3.715 1.00 74.50 99 THR A CA 1
ATOM 718 C C . THR A 1 99 ? 4.925 -4.770 4.895 1.00 74.50 99 THR A C 1
ATOM 720 O O . THR A 1 99 ? 5.759 -4.406 5.760 1.00 74.50 99 THR A O 1
#

Nearest PDB structures (foldseek):
  8g78-assembly1_D  TM=2.157E-01  e=8.917E+00  Severe acute respiratory syndrome coronavirus 2

Radius of gyration: 29.99 Å; Cα contacts (8 Å, |Δi|>4): 93; chains: 1; bounding box: 62×46×89 Å

Mean predicted aligned error: 15.18 Å

Solvent-accessible surface area (backbone atoms only — not comparable to full-atom values): 7072 Å² total; per-residue (Å²): 139,84,84,86,80,93,80,80,92,84,86,82,82,94,78,83,84,92,79,80,88,73,81,75,80,77,83,69,89,63,95,66,90,76,92,69,89,73,95,60,87,60,78,41,80,36,62,43,51,65,56,46,62,62,38,44,76,72,69,44,85,84,84,58,71,71,99,70,81,94,82,59,95,86,67,40,77,40,58,35,26,63,16,89,53,67,46,76,58,86,97,43,78,44,48,40,70,39,105

Sequence (99 aa):
MPSAPKRLRRAVAAVALAGLLSTGVACGGADTFRVAAADREADLRFVIPPGAGEAADRGEPIDVLPATLDVRVGDVIEIRNDDDRGHLVGPFFIRGGET